Protein AF-A0A345DSP3-F1 (afdb_monomer)

Solvent-accessible surface area (backbone atoms only — not comparable to full-atom values): 6623 Å² total; per-residue (Å²): 136,86,82,80,76,79,77,77,82,72,75,78,73,49,68,67,56,57,53,48,51,53,49,50,51,53,50,47,52,59,63,66,29,68,34,50,46,49,48,52,50,52,48,45,63,64,60,63,49,54,65,73,72,41,55,74,66,56,45,48,53,50,51,52,55,48,50,52,30,57,75,69,65,37,64,68,58,44,53,48,52,57,49,51,53,52,49,51,51,56,70,71,45,55,73,64,58,48,47,53,52,51,50,54,55,51,49,44,30,63,78,45,76,102

Structure (mmCIF, N/CA/C/O backbone):
data_AF-A0A345DSP3-F1
#
_entry.id   AF-A0A345DSP3-F1
#
loop_
_atom_site.group_PDB
_atom_site.id
_atom_site.type_symbol
_atom_site.label_atom_id
_atom_site.label_alt_id
_atom_site.label_comp_id
_atom_site.label_asym_id
_atom_site.label_entity_id
_atom_site.label_seq_id
_atom_site.pdbx_PDB_ins_code
_atom_site.Cartn_x
_atom_site.Cartn_y
_atom_site.Cartn_z
_atom_site.occupancy
_atom_site.B_iso_or_equiv
_atom_site.auth_seq_id
_atom_site.auth_comp_id
_atom_site.auth_asym_id
_atom_site.auth_atom_id
_atom_site.pdbx_PDB_model_num
ATOM 1 N N . MET A 1 1 ? 31.522 -6.292 -68.073 1.00 36.50 1 MET A N 1
ATOM 2 C CA . MET A 1 1 ? 30.203 -6.495 -67.431 1.00 36.50 1 MET A CA 1
ATOM 3 C C . MET A 1 1 ? 30.393 -6.545 -65.919 1.00 36.50 1 MET A C 1
ATOM 5 O O . MET A 1 1 ? 31.011 -7.482 -65.433 1.00 36.50 1 MET A O 1
ATOM 9 N N . ARG A 1 2 ? 29.954 -5.519 -65.176 1.00 38.62 2 ARG A N 1
ATOM 10 C CA . ARG A 1 2 ? 29.995 -5.511 -63.701 1.00 38.62 2 ARG A CA 1
ATOM 11 C C . ARG A 1 2 ? 28.749 -6.244 -63.190 1.00 38.62 2 ARG A C 1
ATOM 13 O O . ARG A 1 2 ? 27.643 -5.780 -63.444 1.00 38.62 2 ARG A O 1
ATOM 20 N N . ARG A 1 3 ? 28.911 -7.397 -62.529 1.00 37.91 3 ARG A N 1
ATOM 21 C CA . ARG A 1 3 ? 27.805 -8.076 -61.832 1.00 37.91 3 ARG A CA 1
ATOM 22 C C . ARG A 1 3 ? 27.438 -7.229 -60.616 1.00 37.91 3 ARG A C 1
ATOM 24 O O . ARG A 1 3 ? 28.257 -7.072 -59.718 1.00 37.91 3 AR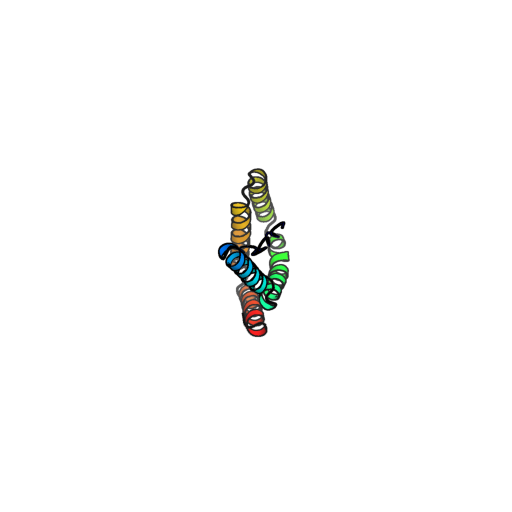G A O 1
ATOM 31 N N . ALA A 1 4 ? 26.235 -6.665 -60.621 1.00 42.69 4 ALA A N 1
ATOM 32 C CA . ALA A 1 4 ? 25.651 -6.046 -59.443 1.00 42.69 4 ALA A CA 1
ATOM 33 C C . ALA A 1 4 ? 25.449 -7.137 -58.381 1.00 42.69 4 ALA A C 1
ATOM 35 O O . ALA A 1 4 ? 24.628 -8.038 -58.551 1.00 42.69 4 ALA A O 1
ATOM 36 N N . SER A 1 5 ? 26.242 -7.094 -57.315 1.00 44.56 5 SER A N 1
ATOM 37 C CA . SER A 1 5 ? 25.998 -7.873 -56.107 1.00 44.56 5 SER A CA 1
ATOM 38 C C . SER A 1 5 ? 24.785 -7.268 -55.407 1.00 44.56 5 SER A C 1
ATOM 40 O O . SER A 1 5 ? 24.901 -6.235 -54.748 1.00 44.56 5 SER A O 1
ATOM 42 N N . TYR A 1 6 ? 23.616 -7.886 -55.588 1.00 49.78 6 TYR A N 1
ATOM 43 C CA . TYR A 1 6 ? 22.459 -7.639 -54.734 1.00 49.78 6 TYR A CA 1
ATOM 44 C C . TYR A 1 6 ? 22.866 -7.992 -53.301 1.00 49.78 6 TYR A C 1
ATOM 46 O O . TYR A 1 6 ? 22.980 -9.165 -52.950 1.00 49.78 6 TYR A O 1
ATOM 54 N N . VAL A 1 7 ? 23.149 -6.971 -52.492 1.00 47.00 7 VAL A N 1
ATOM 55 C CA . VAL A 1 7 ? 23.270 -7.123 -51.043 1.00 47.00 7 VAL A CA 1
ATOM 56 C C . VAL A 1 7 ? 21.880 -7.504 -50.561 1.00 47.00 7 VAL A C 1
ATOM 58 O O . VAL A 1 7 ? 20.968 -6.681 -50.556 1.00 47.00 7 VAL A O 1
ATOM 61 N N . ASN A 1 8 ? 21.702 -8.780 -50.241 1.00 48.91 8 ASN A N 1
ATOM 62 C CA . ASN A 1 8 ? 20.483 -9.263 -49.629 1.00 48.91 8 ASN A CA 1
ATOM 63 C C . ASN A 1 8 ? 20.435 -8.687 -48.209 1.00 48.91 8 ASN A C 1
ATOM 65 O O . ASN A 1 8 ? 21.119 -9.181 -47.315 1.00 48.91 8 ASN A O 1
ATOM 69 N N . THR A 1 9 ? 19.679 -7.608 -48.007 1.00 48.53 9 THR A N 1
ATOM 70 C CA . THR A 1 9 ? 19.406 -7.016 -46.690 1.00 48.53 9 THR A CA 1
ATOM 71 C C . THR A 1 9 ? 18.384 -7.861 -45.937 1.00 48.53 9 THR A C 1
ATOM 73 O O . THR A 1 9 ? 17.379 -7.350 -45.443 1.00 48.53 9 THR A O 1
ATOM 76 N N . ASN A 1 10 ? 18.619 -9.169 -45.864 1.00 50.56 10 ASN A N 1
ATOM 77 C CA . ASN A 1 10 ? 17.960 -10.005 -44.884 1.00 50.56 10 ASN A CA 1
ATOM 78 C C . ASN A 1 10 ? 18.579 -9.627 -43.542 1.00 50.56 10 ASN A C 1
ATOM 80 O O . ASN A 1 10 ? 19.614 -10.148 -43.139 1.00 50.56 10 ASN A O 1
ATOM 84 N N . ILE A 1 11 ? 17.979 -8.617 -42.912 1.00 51.91 11 ILE A N 1
ATOM 85 C CA . ILE A 1 11 ? 18.159 -8.335 -41.498 1.00 51.91 11 ILE A CA 1
ATOM 86 C C . ILE A 1 11 ? 17.744 -9.629 -40.799 1.00 51.91 11 ILE A C 1
ATOM 88 O O . ILE A 1 11 ? 16.551 -9.923 -40.705 1.00 51.91 11 ILE A O 1
ATOM 92 N N . ASP A 1 12 ? 18.730 -10.430 -40.401 1.00 53.19 12 ASP A N 1
ATOM 93 C CA . ASP A 1 12 ? 18.544 -11.595 -39.544 1.00 53.19 12 ASP A CA 1
ATOM 94 C C . ASP A 1 12 ? 18.084 -11.055 -38.188 1.00 53.19 12 ASP A C 1
ATOM 96 O O . ASP A 1 12 ? 18.874 -10.771 -37.288 1.00 53.19 12 ASP A O 1
ATOM 100 N N . TYR A 1 13 ? 16.783 -10.794 -38.077 1.00 53.00 13 TYR A N 1
ATOM 101 C CA . TYR A 1 13 ? 16.148 -10.566 -36.794 1.00 53.00 13 TYR A CA 1
ATOM 102 C C . TYR A 1 13 ? 16.284 -11.873 -36.021 1.00 53.00 13 TYR A C 1
ATOM 104 O O . TYR A 1 13 ? 15.545 -12.829 -36.264 1.00 53.00 13 TYR A O 1
ATOM 112 N N . ASP A 1 14 ? 17.265 -11.908 -35.119 1.00 60.56 14 ASP A N 1
ATOM 113 C CA . ASP A 1 14 ? 17.505 -13.021 -34.213 1.00 60.56 14 ASP A CA 1
ATOM 114 C C . ASP A 1 14 ? 16.167 -13.405 -33.559 1.00 60.56 14 ASP A C 1
ATOM 116 O O . ASP A 1 14 ? 15.468 -12.565 -32.978 1.00 60.56 14 ASP A O 1
ATOM 120 N N . GLN A 1 15 ? 15.772 -14.677 -33.661 1.00 57.03 15 GLN A N 1
ATOM 121 C CA . GLN A 1 15 ? 14.567 -15.191 -33.002 1.00 57.03 15 GLN A CA 1
ATOM 122 C C . GLN A 1 15 ? 14.548 -14.847 -31.501 1.00 57.03 15 GLN A C 1
ATOM 124 O O . GLN A 1 15 ? 13.468 -14.698 -30.920 1.00 57.03 15 GLN A O 1
ATOM 129 N N . ASN A 1 16 ? 15.717 -14.657 -30.877 1.00 61.41 16 ASN A N 1
ATOM 130 C CA . ASN A 1 16 ? 15.837 -14.177 -29.503 1.00 61.41 16 ASN A CA 1
ATOM 131 C C . ASN A 1 16 ? 15.315 -12.747 -29.306 1.00 61.41 16 ASN A C 1
ATOM 133 O O . ASN A 1 16 ? 14.682 -12.479 -28.278 1.00 61.41 16 ASN A O 1
ATOM 137 N N . ASP A 1 17 ? 15.529 -11.845 -30.265 1.00 61.88 17 ASP A N 1
ATOM 138 C CA . ASP A 1 17 ? 15.053 -10.459 -30.206 1.00 61.88 17 ASP A CA 1
ATOM 139 C C . ASP A 1 17 ? 13.536 -10.386 -30.398 1.00 61.88 17 ASP A C 1
ATOM 141 O O . ASP A 1 17 ? 12.847 -9.720 -29.621 1.00 61.88 17 ASP A O 1
ATOM 145 N N . VAL A 1 18 ? 12.980 -11.186 -31.315 1.00 63.31 18 VAL A N 1
ATOM 146 C CA . VAL A 1 18 ? 11.521 -11.321 -31.487 1.00 63.31 18 VAL A CA 1
ATOM 147 C C . VAL A 1 18 ? 10.866 -11.828 -30.197 1.00 63.31 18 VAL A C 1
ATOM 149 O O . VAL A 1 18 ? 9.872 -11.273 -29.723 1.00 63.31 18 VAL A O 1
ATOM 152 N N . GLN A 1 19 ? 11.447 -12.849 -29.559 1.00 68.50 19 GLN A N 1
ATOM 153 C CA . GLN A 1 19 ? 10.958 -13.359 -28.276 1.00 68.50 19 GLN A CA 1
ATOM 154 C C . GLN A 1 19 ? 11.132 -12.357 -27.128 1.00 68.50 19 GLN A C 1
ATOM 156 O O . GLN A 1 19 ? 10.358 -12.369 -26.166 1.00 68.50 19 GLN A O 1
ATOM 161 N N . LYS A 1 20 ? 12.171 -11.520 -27.162 1.00 72.50 20 LYS A N 1
ATOM 162 C CA . LYS A 1 20 ? 12.418 -10.474 -26.162 1.00 72.50 20 LYS A CA 1
ATOM 163 C C . LYS A 1 20 ? 11.381 -9.363 -26.269 1.00 72.50 20 LYS A C 1
ATOM 165 O O . LYS A 1 20 ? 10.848 -8.942 -25.243 1.00 72.50 20 LYS A O 1
ATOM 170 N N . ASP A 1 21 ? 11.042 -8.939 -27.477 1.00 75.62 21 ASP A N 1
ATOM 171 C CA . ASP A 1 21 ? 10.037 -7.901 -27.689 1.00 75.62 21 ASP A CA 1
ATOM 172 C C . ASP A 1 21 ? 8.622 -8.405 -27.402 1.00 75.62 21 ASP A C 1
ATOM 174 O O . ASP A 1 21 ? 7.870 -7.724 -26.707 1.00 75.62 21 ASP A O 1
ATOM 178 N N . GLN A 1 22 ? 8.298 -9.653 -27.751 1.00 75.75 22 GLN A N 1
ATOM 179 C CA . GLN A 1 22 ? 7.048 -10.287 -27.314 1.00 75.75 22 GLN A CA 1
ATOM 180 C C . GLN A 1 22 ? 6.946 -10.397 -25.783 1.00 75.75 22 GLN A C 1
ATOM 182 O O . GLN A 1 22 ? 5.869 -10.210 -25.213 1.00 75.75 22 GLN A O 1
ATOM 187 N N . ARG A 1 23 ? 8.056 -10.693 -25.088 1.00 75.88 23 ARG A N 1
ATOM 188 C CA . ARG A 1 23 ? 8.103 -10.704 -23.614 1.00 75.88 23 ARG A CA 1
ATOM 189 C C . ARG A 1 23 ? 7.845 -9.314 -23.035 1.00 75.88 23 ARG A C 1
ATOM 191 O O . ARG A 1 23 ? 7.028 -9.197 -22.123 1.00 75.88 23 ARG A O 1
ATOM 198 N N . LYS A 1 24 ? 8.480 -8.272 -23.582 1.00 80.25 24 LYS A N 1
ATOM 199 C CA . LYS A 1 24 ? 8.233 -6.876 -23.183 1.00 80.25 24 LYS A CA 1
ATOM 200 C C . LYS A 1 24 ? 6.787 -6.466 -23.436 1.00 80.25 24 LYS A C 1
ATOM 202 O O . LYS A 1 24 ? 6.180 -5.858 -22.566 1.00 80.25 24 LYS A O 1
ATOM 207 N N . GLU A 1 25 ? 6.222 -6.817 -24.587 1.00 82.50 25 GLU A N 1
ATOM 208 C CA . GLU A 1 25 ? 4.847 -6.466 -24.941 1.00 82.50 25 GLU A CA 1
ATOM 209 C C . GLU A 1 25 ? 3.838 -7.162 -24.018 1.00 82.50 25 GLU A C 1
ATOM 211 O O . GLU A 1 25 ? 2.921 -6.524 -23.499 1.00 82.50 25 GLU A O 1
ATOM 216 N N . LYS A 1 26 ? 4.035 -8.457 -23.735 1.00 82.88 26 LYS A N 1
ATOM 217 C CA . LYS A 1 26 ? 3.233 -9.185 -22.740 1.00 82.88 26 LYS A CA 1
ATOM 218 C C . LYS A 1 26 ? 3.343 -8.532 -21.366 1.00 82.88 26 LYS A C 1
ATOM 220 O O . LYS A 1 26 ? 2.323 -8.278 -20.733 1.00 82.88 26 LYS A O 1
ATOM 225 N N . GLN A 1 27 ? 4.556 -8.216 -20.919 1.00 81.75 27 GLN A N 1
ATOM 226 C CA . GLN A 1 27 ? 4.769 -7.551 -19.637 1.00 81.75 27 GLN A CA 1
ATOM 227 C C . GLN A 1 27 ? 4.085 -6.178 -19.586 1.00 81.75 27 GLN A C 1
ATOM 229 O O . GLN A 1 27 ? 3.388 -5.883 -18.618 1.00 81.75 27 GLN A O 1
ATOM 234 N N . TRP A 1 28 ? 4.203 -5.381 -20.648 1.00 86.44 28 TRP A N 1
ATOM 235 C CA . TRP A 1 28 ? 3.555 -4.080 -20.771 1.00 86.44 28 TRP A CA 1
ATOM 236 C C . TRP A 1 28 ? 2.028 -4.192 -20.713 1.00 86.44 28 TRP A C 1
ATOM 238 O O . TRP A 1 28 ? 1.395 -3.417 -19.999 1.00 86.44 28 TRP A O 1
ATOM 248 N N . LYS A 1 29 ? 1.429 -5.183 -21.389 1.00 82.25 29 LYS A N 1
ATOM 249 C CA . LYS A 1 29 ? -0.021 -5.441 -21.333 1.00 82.25 29 LYS A CA 1
ATOM 250 C C . LYS A 1 29 ? -0.480 -5.789 -19.918 1.00 82.25 29 LYS A C 1
ATOM 252 O O . LYS A 1 29 ? -1.505 -5.288 -19.472 1.00 82.25 29 LYS A O 1
ATOM 257 N N . ILE A 1 30 ? 0.296 -6.588 -19.183 1.00 81.31 30 ILE A N 1
ATOM 258 C CA . ILE A 1 30 ? -0.013 -6.916 -17.783 1.00 81.31 30 ILE A CA 1
ATOM 259 C C . ILE A 1 30 ? 0.164 -5.675 -16.894 1.00 81.31 30 ILE A C 1
ATOM 261 O O . ILE A 1 30 ? -0.623 -5.458 -15.978 1.00 81.31 30 ILE A O 1
ATOM 265 N N . GLU A 1 31 ? 1.196 -4.857 -17.106 1.00 80.56 31 GLU A N 1
ATOM 266 C CA . GLU A 1 31 ? 1.455 -3.641 -16.316 1.00 80.56 31 GLU A CA 1
ATOM 267 C C . GLU A 1 31 ? 0.410 -2.541 -16.538 1.00 80.56 31 GLU A C 1
ATOM 269 O O . GLU A 1 31 ? 0.036 -1.868 -15.575 1.00 80.56 31 GLU A O 1
ATOM 274 N N . ASN A 1 32 ? -0.091 -2.402 -17.767 1.00 85.81 32 ASN A N 1
ATOM 275 C CA . ASN A 1 32 ? -1.073 -1.388 -18.162 1.00 85.81 32 ASN A CA 1
ATOM 276 C C . ASN A 1 32 ? -2.514 -1.904 -18.189 1.00 85.81 32 ASN A C 1
ATOM 278 O O . ASN A 1 32 ? -3.416 -1.179 -18.603 1.00 85.81 32 ASN A O 1
ATOM 282 N N . HIS A 1 33 ? -2.753 -3.134 -17.731 1.00 87.50 33 HIS A N 1
ATOM 283 C CA . HIS A 1 33 ? -4.104 -3.657 -17.606 1.00 87.50 33 HIS A CA 1
ATOM 284 C C . HIS A 1 33 ? -4.947 -2.725 -16.713 1.00 87.50 33 HIS A C 1
ATOM 286 O O . HIS A 1 33 ? -4.499 -2.390 -15.608 1.00 87.50 33 HIS A O 1
ATOM 292 N N . PRO A 1 34 ? -6.162 -2.322 -17.134 1.00 83.31 34 PRO A N 1
ATOM 293 C CA . PRO A 1 34 ? -6.961 -1.317 -16.431 1.00 83.31 34 PRO A CA 1
ATOM 294 C C . PRO A 1 34 ? -7.219 -1.701 -14.973 1.00 83.31 34 PRO A C 1
ATOM 296 O O . PRO A 1 34 ? -7.044 -0.874 -14.083 1.00 83.31 34 PRO A O 1
ATOM 299 N N . GLY A 1 35 ? -7.483 -2.982 -14.699 1.00 84.38 35 GLY A N 1
ATOM 300 C CA . GLY A 1 35 ? -7.638 -3.460 -13.327 1.00 84.38 35 GLY A CA 1
ATOM 301 C C . GLY A 1 35 ? -6.371 -3.360 -12.487 1.00 84.38 35 GLY A C 1
ATOM 302 O O . GLY A 1 35 ? -6.434 -3.059 -11.298 1.00 84.38 35 GLY A O 1
ATOM 303 N N . ARG A 1 36 ? -5.191 -3.585 -13.077 1.00 86.44 36 ARG A N 1
ATOM 304 C CA . ARG A 1 36 ? -3.926 -3.488 -12.337 1.00 86.44 36 ARG A CA 1
ATOM 305 C C . ARG A 1 36 ? -3.605 -2.035 -12.007 1.00 86.44 36 ARG A C 1
ATOM 307 O O . ARG A 1 36 ? -3.108 -1.749 -10.917 1.00 86.44 36 ARG A O 1
ATOM 314 N N . LEU A 1 37 ? -3.913 -1.122 -12.927 1.00 87.38 37 LEU A N 1
ATOM 315 C CA . LEU A 1 37 ? -3.809 0.315 -12.699 1.00 87.38 37 LEU A CA 1
ATOM 316 C C . LEU A 1 37 ? -4.806 0.781 -11.629 1.00 87.38 37 LEU A C 1
ATOM 318 O O . LEU A 1 37 ? -4.397 1.497 -10.714 1.00 87.38 37 LEU A O 1
ATOM 322 N N . ALA A 1 38 ? -6.057 0.315 -11.678 1.00 84.81 38 ALA A N 1
ATOM 323 C CA . ALA A 1 38 ? -7.079 0.594 -10.671 1.00 84.81 38 ALA A CA 1
ATOM 324 C C . ALA A 1 38 ? -6.673 0.073 -9.284 1.00 84.81 38 ALA A C 1
ATOM 326 O O . ALA A 1 38 ? -6.672 0.840 -8.322 1.00 84.81 38 ALA A O 1
ATOM 327 N N . LEU A 1 39 ? -6.194 -1.175 -9.181 1.00 84.88 39 LEU A N 1
ATOM 328 C CA . LEU A 1 39 ? -5.628 -1.721 -7.941 1.00 84.88 39 LEU A CA 1
ATOM 329 C C . LEU A 1 39 ? -4.474 -0.854 -7.436 1.00 84.88 39 LEU A C 1
ATOM 331 O O . LEU A 1 39 ? -4.431 -0.517 -6.260 1.00 84.88 39 LEU A O 1
ATOM 335 N N . LYS A 1 40 ? -3.546 -0.450 -8.309 1.00 84.94 40 LYS A N 1
ATOM 336 C CA . LYS A 1 40 ? -2.401 0.389 -7.927 1.00 84.94 40 LYS A CA 1
ATOM 337 C C . LYS A 1 40 ? -2.836 1.768 -7.421 1.00 84.94 40 LYS A C 1
ATOM 339 O O . LYS A 1 40 ? -2.221 2.285 -6.489 1.00 84.94 40 LYS A O 1
ATOM 344 N N . GLN A 1 41 ? -3.867 2.369 -8.014 1.00 83.50 41 GLN A N 1
ATOM 345 C CA . GLN A 1 41 ? -4.428 3.647 -7.568 1.00 83.50 41 GLN A CA 1
ATOM 346 C C . GLN A 1 41 ? -5.183 3.513 -6.243 1.00 83.50 41 GLN A C 1
ATOM 348 O O . GLN A 1 41 ? -4.938 4.293 -5.325 1.00 83.50 41 GLN A O 1
ATOM 353 N N . TRP A 1 42 ? -6.029 2.495 -6.105 1.00 83.62 42 TRP A N 1
ATOM 354 C CA . TRP A 1 42 ? -6.758 2.209 -4.872 1.00 83.62 42 TRP A CA 1
ATOM 355 C C . TRP A 1 42 ? -5.804 1.884 -3.720 1.00 83.62 42 TRP A C 1
ATOM 357 O O . TRP A 1 42 ? -5.905 2.439 -2.626 1.00 83.62 42 TRP A O 1
ATOM 367 N N . GLU A 1 43 ? -4.776 1.079 -3.995 1.00 79.50 43 GLU A N 1
ATOM 368 C CA . GLU A 1 43 ? -3.699 0.828 -3.053 1.00 79.50 43 GLU A CA 1
ATOM 369 C C . GLU A 1 43 ? -2.939 2.109 -2.726 1.00 79.50 43 GLU A C 1
ATOM 371 O O . GLU A 1 43 ? -2.521 2.270 -1.590 1.00 79.50 43 GLU A O 1
ATOM 376 N N . LYS A 1 44 ? -2.733 3.031 -3.672 1.00 79.19 44 LYS A N 1
ATOM 377 C CA . LYS A 1 44 ? -2.092 4.322 -3.388 1.00 79.19 44 LYS A CA 1
ATOM 378 C C . LYS A 1 44 ? -2.955 5.185 -2.465 1.00 79.19 44 LYS A C 1
ATOM 380 O O . LYS A 1 44 ? -2.383 5.822 -1.592 1.00 79.19 44 LYS A O 1
ATOM 385 N N . HIS A 1 45 ? -4.278 5.169 -2.622 1.00 78.12 45 HIS A N 1
ATOM 386 C CA . HIS A 1 45 ? -5.220 5.875 -1.750 1.00 78.12 45 HIS A CA 1
ATOM 387 C C . HIS A 1 45 ? -5.248 5.285 -0.330 1.00 78.12 45 HIS A C 1
ATOM 389 O O . HIS A 1 45 ? -5.166 6.007 0.656 1.00 78.12 45 HIS A O 1
ATOM 395 N N . TRP A 1 46 ? -5.264 3.957 -0.198 1.00 72.12 46 TRP A N 1
ATOM 396 C CA . TRP A 1 46 ? -5.175 3.298 1.112 1.00 72.12 46 TRP A CA 1
ATOM 397 C C . TRP A 1 46 ? -3.776 3.407 1.742 1.00 72.12 46 TRP A C 1
ATOM 399 O O . TRP A 1 46 ? -3.629 3.554 2.955 1.00 72.12 46 TRP A O 1
ATOM 409 N N . LYS A 1 47 ? -2.723 3.356 0.918 1.00 68.19 47 LYS A N 1
ATOM 410 C CA . LYS A 1 47 ? -1.308 3.416 1.321 1.00 68.19 47 LYS A CA 1
ATOM 411 C C . LYS A 1 47 ? -0.730 4.837 1.258 1.00 68.19 47 LYS A C 1
ATOM 413 O O . LYS A 1 47 ? 0.494 4.967 1.315 1.00 68.19 47 LYS A O 1
ATOM 418 N N . SER A 1 48 ? -1.524 5.895 1.139 1.00 66.31 48 SER A N 1
ATOM 419 C CA . SER A 1 48 ? -1.035 7.259 1.385 1.00 66.31 48 SER A CA 1
ATOM 420 C C . SER A 1 48 ? -1.075 7.581 2.878 1.00 66.31 48 SER A C 1
ATOM 422 O O . SER A 1 48 ? -0.144 8.200 3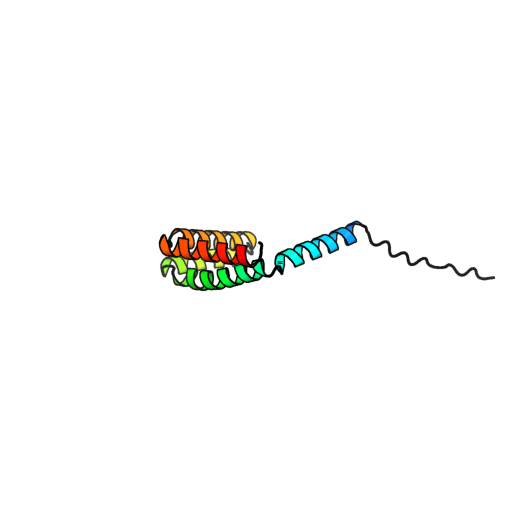.375 1.00 66.31 48 SER A O 1
ATOM 424 N N . GLY A 1 49 ? -2.051 7.041 3.618 1.00 69.12 49 GLY A N 1
ATOM 425 C CA . GLY A 1 49 ? -2.201 7.282 5.058 1.00 69.12 49 GLY A CA 1
ATOM 426 C C . GLY A 1 49 ? -1.467 6.305 5.986 1.00 69.12 49 GLY A C 1
ATOM 427 O O . GLY A 1 49 ? -1.379 6.560 7.182 1.00 69.12 49 GLY A O 1
ATOM 428 N N . TRP A 1 50 ? -0.929 5.176 5.497 1.00 80.19 50 TRP A N 1
ATOM 429 C CA . TRP A 1 50 ? -0.355 4.159 6.403 1.00 80.19 50 TRP A CA 1
ATOM 430 C C . TRP A 1 50 ? 0.818 4.675 7.240 1.00 80.19 50 TRP A C 1
ATOM 432 O O . TRP A 1 50 ? 0.929 4.308 8.403 1.00 80.19 50 TRP A O 1
ATOM 442 N N . PHE A 1 51 ? 1.679 5.521 6.662 1.00 79.31 51 PHE A N 1
ATOM 443 C CA . PHE A 1 51 ? 2.825 6.094 7.369 1.00 79.31 51 PHE A CA 1
ATOM 444 C C . PHE A 1 51 ? 2.379 7.138 8.399 1.00 79.31 51 PHE A C 1
ATOM 446 O O . PHE A 1 51 ? 2.905 7.177 9.508 1.00 79.31 51 PHE A O 1
ATOM 453 N N . GLU A 1 52 ? 1.381 7.950 8.051 1.00 78.12 52 GLU A N 1
ATOM 454 C CA . GLU A 1 52 ? 0.797 8.966 8.934 1.00 78.12 52 GLU A CA 1
ATOM 455 C C . GLU A 1 52 ? 0.062 8.333 10.122 1.00 78.12 52 GLU A C 1
ATOM 457 O O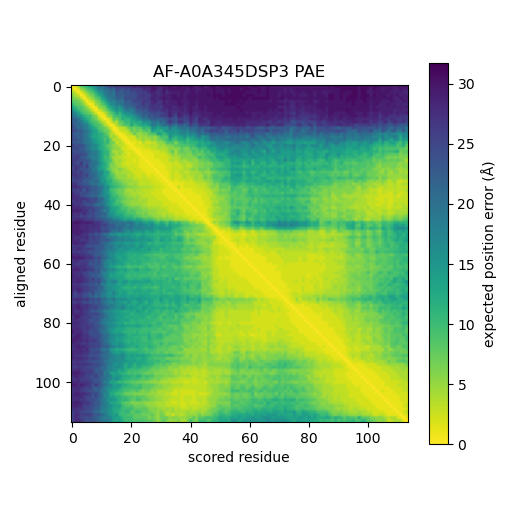 . GLU A 1 52 ? 0.127 8.861 11.227 1.00 78.12 52 GLU A O 1
ATOM 462 N N . ASN A 1 53 ? -0.527 7.150 9.924 1.00 78.12 53 ASN A N 1
ATOM 463 C CA . ASN A 1 53 ? -1.174 6.352 10.969 1.00 78.12 53 ASN A CA 1
ATOM 464 C C . ASN A 1 53 ? -0.191 5.648 11.926 1.00 78.12 53 ASN A C 1
ATOM 466 O O . ASN A 1 53 ? -0.622 5.030 12.899 1.00 78.12 53 ASN A O 1
ATOM 470 N N . LEU A 1 54 ? 1.120 5.691 11.666 1.00 80.62 54 LEU A N 1
ATOM 471 C CA . LEU A 1 54 ? 2.122 5.174 12.599 1.00 80.62 54 LEU A CA 1
ATOM 472 C C . LEU A 1 54 ? 2.364 6.164 13.742 1.00 80.62 54 LEU A C 1
ATOM 474 O O . LEU A 1 54 ? 2.327 7.379 13.557 1.00 80.62 54 LEU A O 1
ATOM 478 N N . THR A 1 55 ? 2.737 5.646 14.914 1.00 85.75 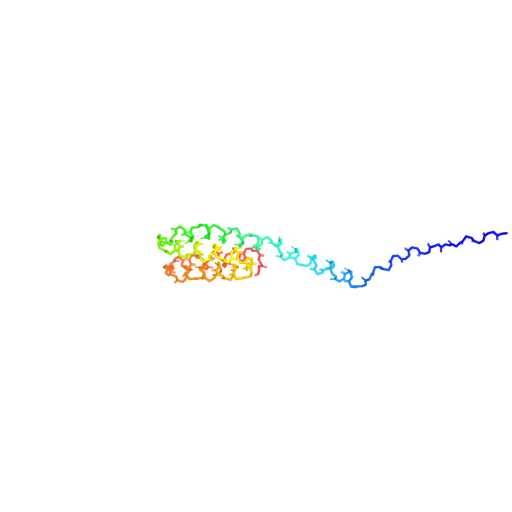55 THR A N 1
ATOM 479 C CA . THR A 1 55 ? 3.231 6.491 16.009 1.00 85.75 55 THR A CA 1
ATOM 480 C C . THR A 1 55 ? 4.497 7.245 15.585 1.00 85.75 55 THR A C 1
ATOM 482 O O . THR A 1 55 ? 5.267 6.785 14.736 1.00 85.75 55 THR A O 1
ATOM 485 N N . LYS A 1 56 ? 4.768 8.398 16.213 1.00 88.69 56 LYS A N 1
ATOM 486 C CA . LYS A 1 56 ? 5.969 9.206 15.920 1.00 88.69 56 LYS A CA 1
ATOM 487 C C . LYS A 1 56 ? 7.270 8.403 16.059 1.00 88.69 56 LYS A C 1
ATOM 489 O O . LYS A 1 56 ? 8.211 8.623 15.299 1.00 88.69 56 LYS A O 1
ATOM 494 N N . GLU A 1 57 ? 7.324 7.470 17.005 1.00 90.06 57 GLU A N 1
ATOM 495 C CA . GLU A 1 57 ? 8.465 6.568 17.201 1.00 90.06 57 GLU A CA 1
ATOM 496 C C . GLU A 1 57 ? 8.645 5.622 16.016 1.00 90.06 57 GLU A C 1
ATOM 498 O O . GLU A 1 57 ? 9.734 5.542 15.449 1.00 90.06 57 GLU A O 1
ATOM 503 N N . LYS A 1 58 ? 7.559 4.989 15.564 1.00 88.38 58 LYS A N 1
ATOM 504 C CA . LYS A 1 58 ? 7.573 4.094 14.405 1.00 88.38 58 LYS A CA 1
ATOM 505 C C . LYS A 1 58 ? 7.906 4.823 13.106 1.00 88.38 58 LYS A C 1
ATOM 507 O O . LYS A 1 58 ? 8.649 4.296 12.282 1.00 88.38 58 LYS A O 1
ATOM 512 N N . GLN A 1 59 ? 7.449 6.063 12.944 1.00 88.75 59 GLN A N 1
ATOM 513 C CA . GLN A 1 59 ? 7.848 6.909 11.817 1.00 88.75 59 GLN A CA 1
ATOM 514 C C . GLN A 1 59 ? 9.355 7.210 11.815 1.00 88.75 59 GLN A C 1
ATOM 516 O O . GLN A 1 59 ? 9.988 7.170 10.755 1.00 88.75 59 GLN A O 1
ATOM 521 N N . LYS A 1 60 ? 9.939 7.513 12.984 1.00 92.44 60 LYS A N 1
ATOM 522 C CA . LYS A 1 60 ? 11.386 7.744 13.139 1.00 92.44 60 LYS A CA 1
ATOM 523 C C . LYS A 1 60 ? 12.189 6.476 12.853 1.00 92.44 60 LYS A C 1
ATOM 525 O O . LYS A 1 60 ? 13.157 6.543 12.101 1.00 92.44 60 LYS A O 1
ATOM 530 N N . GLU A 1 61 ? 11.766 5.34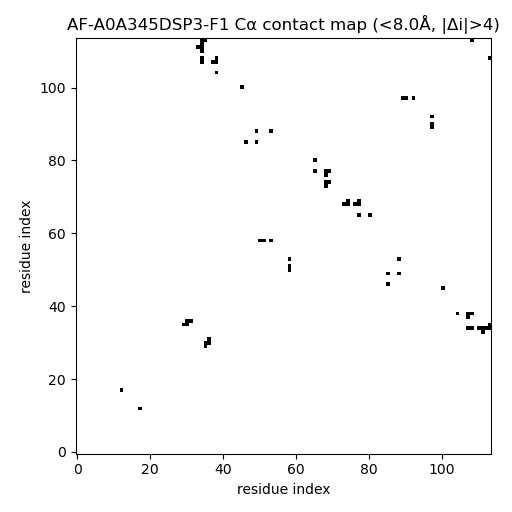1 13.405 1.00 92.62 61 GLU A N 1
ATOM 531 C CA . GLU A 1 61 ? 12.390 4.032 13.188 1.00 92.62 61 GLU A CA 1
ATOM 532 C C . GLU A 1 61 ? 12.404 3.669 11.697 1.00 92.62 61 GLU A C 1
ATOM 534 O O . GLU A 1 61 ? 13.465 3.388 11.139 1.00 92.62 61 GLU A O 1
ATOM 539 N N . TYR A 1 62 ? 11.256 3.787 11.019 1.00 90.69 62 TYR A N 1
ATOM 540 C CA . TYR A 1 62 ? 11.161 3.558 9.578 1.00 90.69 62 TYR A CA 1
ATOM 541 C C . TYR A 1 62 ? 12.115 4.465 8.794 1.00 90.69 62 TYR A C 1
ATOM 543 O O . TYR A 1 62 ? 12.899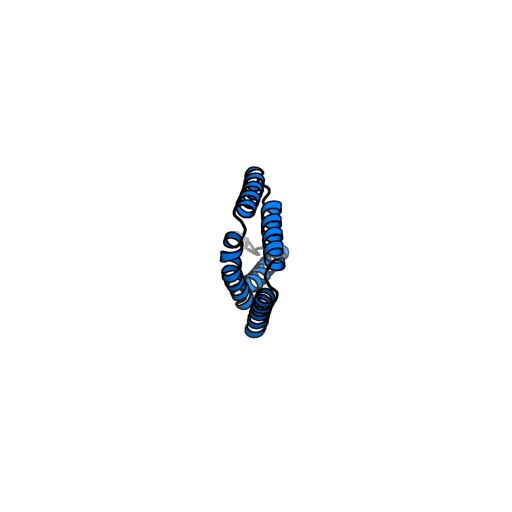 3.968 7.987 1.00 90.69 62 TYR A O 1
ATOM 551 N N . LYS A 1 63 ? 12.096 5.782 9.056 1.00 92.12 63 LYS A N 1
ATOM 552 C CA . LYS A 1 63 ? 12.981 6.746 8.380 1.00 92.12 63 LYS A CA 1
ATOM 553 C C . LYS A 1 63 ? 14.454 6.397 8.581 1.00 92.12 63 LYS A C 1
ATOM 555 O O . LYS A 1 63 ? 15.222 6.450 7.625 1.00 92.12 63 LYS A O 1
ATOM 560 N N . LEU A 1 64 ? 14.846 6.013 9.795 1.00 95.38 64 LEU A N 1
ATOM 561 C CA . LEU A 1 64 ? 16.220 5.627 10.106 1.00 95.38 64 LEU A CA 1
ATOM 562 C C . LEU A 1 64 ? 16.653 4.399 9.294 1.00 95.38 64 LEU A C 1
ATOM 564 O O . LEU A 1 64 ? 17.719 4.421 8.679 1.00 95.38 64 LEU A O 1
ATOM 568 N N . ILE A 1 65 ? 15.822 3.353 9.262 1.00 91.88 65 ILE A N 1
ATOM 569 C CA . ILE A 1 65 ? 16.100 2.124 8.508 1.00 91.88 65 ILE A CA 1
ATOM 570 C C . ILE A 1 65 ? 16.191 2.434 7.011 1.00 91.88 65 ILE A C 1
ATOM 572 O O . ILE A 1 65 ? 17.168 2.057 6.364 1.00 91.88 65 ILE A O 1
ATOM 576 N N . THR A 1 66 ? 15.222 3.165 6.451 1.00 89.94 66 THR A N 1
ATOM 577 C CA . THR A 1 66 ? 15.233 3.488 5.019 1.00 89.94 66 THR A CA 1
ATOM 578 C C . THR A 1 66 ? 16.396 4.391 4.632 1.00 89.94 66 THR A C 1
ATOM 580 O O . THR A 1 66 ? 16.981 4.192 3.575 1.00 89.94 66 THR A O 1
ATOM 583 N N . ASN A 1 67 ? 16.778 5.349 5.479 1.00 93.12 67 ASN A N 1
ATOM 584 C CA . ASN A 1 67 ? 17.911 6.227 5.195 1.00 93.12 67 ASN A CA 1
ATOM 585 C C . ASN A 1 67 ? 19.226 5.443 5.179 1.00 93.12 67 ASN A C 1
ATOM 587 O O . ASN A 1 67 ? 20.006 5.603 4.247 1.00 93.12 67 ASN A O 1
ATOM 591 N N . LYS A 1 68 ? 19.444 4.544 6.150 1.00 94.94 68 LYS A N 1
ATOM 592 C CA . LYS A 1 68 ? 20.622 3.660 6.165 1.00 94.94 68 LYS A CA 1
ATOM 593 C C . LYS A 1 68 ? 20.694 2.793 4.907 1.00 94.94 68 LYS A C 1
ATOM 595 O O . LYS A 1 68 ? 21.722 2.752 4.245 1.00 94.94 68 LYS A O 1
ATOM 600 N N . LEU A 1 69 ? 19.587 2.152 4.533 1.00 92.19 69 LEU A N 1
ATOM 601 C CA . LEU A 1 69 ? 19.554 1.295 3.346 1.00 92.19 69 LEU A CA 1
ATOM 602 C C . LEU A 1 69 ? 19.732 2.074 2.035 1.00 92.19 69 LEU A C 1
ATOM 604 O O . LEU A 1 69 ? 20.301 1.541 1.083 1.00 92.19 69 LEU A O 1
ATOM 608 N N . ALA A 1 70 ? 19.252 3.319 1.976 1.00 90.25 70 ALA A N 1
ATOM 609 C CA . ALA A 1 70 ? 19.471 4.202 0.836 1.00 90.25 70 ALA A CA 1
ATOM 610 C C . ALA A 1 70 ? 20.939 4.624 0.713 1.00 90.25 70 ALA A C 1
ATOM 612 O O . ALA A 1 70 ? 21.476 4.574 -0.390 1.00 90.25 70 ALA A O 1
ATOM 613 N N . LEU A 1 71 ? 21.590 4.968 1.829 1.00 94.00 71 LEU A N 1
ATOM 614 C CA . LEU A 1 71 ? 23.024 5.274 1.861 1.00 94.00 71 LEU A CA 1
ATOM 615 C C . LEU A 1 71 ? 23.870 4.071 1.420 1.00 94.00 71 LEU A C 1
ATOM 617 O O . LEU A 1 71 ? 24.800 4.230 0.637 1.00 94.00 71 LEU A O 1
ATOM 621 N N . ASP A 1 72 ? 23.479 2.864 1.828 1.00 94.19 72 ASP A N 1
ATOM 622 C CA . ASP A 1 72 ? 24.128 1.611 1.424 1.00 94.19 72 ASP A CA 1
ATOM 623 C C . ASP A 1 72 ? 23.806 1.182 -0.026 1.00 94.19 72 ASP A C 1
ATOM 625 O O . ASP A 1 72 ? 24.227 0.108 -0.459 1.00 94.19 72 ASP A O 1
ATOM 629 N N . ASN A 1 73 ? 23.009 1.952 -0.781 1.00 92.69 73 ASN A N 1
ATOM 630 C CA . ASN A 1 73 ? 22.504 1.589 -2.114 1.00 92.69 73 ASN A CA 1
ATOM 631 C C . ASN A 1 73 ? 21.777 0.224 -2.180 1.00 92.69 73 ASN A C 1
ATOM 633 O O . ASN A 1 73 ? 21.636 -0.378 -3.251 1.00 92.69 73 ASN A O 1
ATOM 637 N N . LYS A 1 74 ? 21.227 -0.260 -1.058 1.00 93.50 74 LYS A N 1
ATOM 638 C CA . LYS A 1 74 ? 20.518 -1.548 -0.955 1.00 93.50 74 LYS A CA 1
ATOM 639 C C . LYS A 1 74 ? 19.074 -1.435 -1.448 1.00 93.50 74 LYS A C 1
ATOM 641 O O . LYS A 1 74 ? 18.112 -1.532 -0.685 1.00 93.50 74 LYS A O 1
ATOM 646 N N . LYS A 1 75 ? 18.910 -1.247 -2.761 1.00 86.94 75 LYS A N 1
ATOM 647 C CA . LYS A 1 75 ? 17.604 -1.048 -3.421 1.00 86.94 75 LYS A CA 1
ATOM 648 C C . LYS A 1 75 ? 16.605 -2.182 -3.161 1.00 86.94 75 LYS A C 1
ATOM 650 O O . LYS A 1 75 ? 15.430 -1.904 -2.934 1.00 86.94 75 LYS A O 1
ATOM 655 N N . PHE A 1 76 ? 17.051 -3.438 -3.161 1.00 87.50 76 PHE A N 1
ATOM 656 C CA . PHE A 1 76 ? 16.170 -4.584 -2.900 1.00 87.50 76 PHE A CA 1
ATOM 657 C C . PHE A 1 76 ? 15.671 -4.616 -1.451 1.00 87.50 76 PHE A C 1
ATOM 659 O O . PHE A 1 76 ? 14.471 -4.763 -1.221 1.00 87.50 76 PHE A O 1
ATOM 666 N N . GLU A 1 77 ? 16.557 -4.380 -0.481 1.00 89.69 77 GLU A N 1
ATOM 667 C CA . GLU A 1 77 ? 16.178 -4.323 0.936 1.00 89.69 77 GLU A CA 1
ATOM 668 C C . GLU A 1 77 ? 15.254 -3.139 1.231 1.00 89.69 77 GLU A C 1
ATOM 670 O O . GLU A 1 77 ? 14.298 -3.277 1.986 1.00 89.69 77 GLU A O 1
ATOM 675 N N . LEU A 1 78 ? 15.454 -1.991 0.574 1.00 86.19 78 LEU A N 1
ATOM 676 C CA . LEU A 1 78 ? 14.521 -0.861 0.658 1.00 86.19 78 LEU A CA 1
ATOM 677 C C . LEU A 1 78 ? 13.097 -1.247 0.246 1.00 86.19 78 LEU A C 1
ATOM 679 O O . LEU A 1 78 ? 12.128 -0.874 0.914 1.00 86.19 78 LEU A O 1
ATOM 683 N N . VAL A 1 79 ? 12.960 -1.980 -0.864 1.00 86.31 79 VAL A N 1
ATOM 684 C CA . VAL A 1 79 ? 11.657 -2.462 -1.338 1.00 86.31 79 VAL A CA 1
ATOM 685 C C . VAL A 1 79 ? 11.056 -3.431 -0.326 1.00 86.31 79 VAL A C 1
ATOM 687 O O . VAL A 1 79 ? 9.884 -3.283 0.028 1.00 86.31 79 VAL A O 1
ATOM 690 N N . ARG A 1 80 ? 11.859 -4.372 0.175 1.00 89.06 80 ARG A N 1
ATOM 691 C CA . ARG A 1 80 ? 11.432 -5.373 1.153 1.00 89.06 80 ARG A CA 1
ATOM 692 C C . ARG A 1 80 ? 10.966 -4.736 2.464 1.00 89.06 80 ARG A C 1
ATOM 694 O O . ARG A 1 80 ? 9.834 -4.978 2.872 1.00 89.06 80 ARG A O 1
ATOM 701 N N . VAL A 1 81 ? 11.760 -3.844 3.060 1.00 88.50 81 VAL A N 1
ATOM 702 C CA . VAL A 1 81 ? 11.395 -3.107 4.284 1.00 88.50 81 VAL A CA 1
ATOM 703 C C . VAL A 1 81 ? 10.104 -2.321 4.073 1.00 88.50 81 VAL A C 1
ATOM 705 O O . VAL A 1 81 ? 9.192 -2.381 4.895 1.00 88.50 81 VAL A O 1
ATOM 708 N N . ARG A 1 82 ? 9.952 -1.630 2.938 1.00 85.19 82 ARG A N 1
ATOM 709 C CA . ARG A 1 82 ? 8.712 -0.901 2.640 1.00 85.19 82 ARG A CA 1
ATOM 710 C C . ARG A 1 82 ? 7.494 -1.832 2.563 1.00 85.19 82 ARG A C 1
ATOM 712 O O . ARG A 1 82 ? 6.406 -1.426 2.968 1.00 85.19 82 ARG A O 1
ATOM 719 N N . GLN A 1 83 ? 7.641 -3.044 2.031 1.00 84.94 83 GLN A N 1
ATOM 720 C CA . GLN A 1 83 ? 6.557 -4.030 1.976 1.00 84.94 83 GLN A CA 1
ATOM 721 C C . GLN A 1 83 ? 6.239 -4.616 3.355 1.00 84.94 83 GLN A C 1
ATOM 723 O O . GLN A 1 83 ? 5.065 -4.682 3.719 1.00 84.94 83 GLN A O 1
ATOM 728 N N . GLU A 1 84 ? 7.256 -4.988 4.132 1.00 88.50 84 GLU A N 1
ATOM 729 C CA . GLU A 1 84 ? 7.098 -5.522 5.490 1.00 88.50 84 GLU A CA 1
ATOM 730 C C . GLU A 1 84 ? 6.365 -4.529 6.396 1.00 88.50 84 GLU A C 1
ATOM 732 O O . GLU A 1 84 ? 5.382 -4.885 7.042 1.00 88.50 84 GLU A O 1
ATOM 737 N N . TRP A 1 85 ? 6.768 -3.258 6.376 1.00 88.62 85 TRP A N 1
ATOM 738 C CA . TRP A 1 85 ? 6.134 -2.213 7.178 1.00 88.62 85 TRP A CA 1
ATOM 739 C C . TRP A 1 85 ? 4.682 -1.954 6.777 1.00 88.62 85 TRP A C 1
ATOM 741 O O . TRP A 1 85 ? 3.818 -1.807 7.640 1.00 88.62 85 TRP A O 1
ATOM 751 N N . LYS A 1 86 ? 4.384 -1.974 5.474 1.00 82.56 86 LYS A N 1
ATOM 752 C CA . LYS A 1 86 ? 3.003 -1.889 4.980 1.00 82.56 86 LYS A CA 1
ATOM 753 C C . LYS A 1 86 ? 2.161 -3.083 5.418 1.00 82.56 86 LYS A C 1
ATOM 755 O O . LYS A 1 86 ? 1.008 -2.903 5.795 1.00 82.56 86 LYS A O 1
ATOM 760 N N . ARG A 1 87 ? 2.722 -4.293 5.382 1.00 83.81 87 ARG A N 1
ATOM 761 C CA . ARG A 1 87 ? 2.034 -5.508 5.836 1.00 83.81 87 ARG A CA 1
ATOM 762 C C . ARG A 1 87 ? 1.770 -5.461 7.337 1.00 83.81 87 ARG A C 1
ATOM 764 O O . ARG A 1 87 ? 0.670 -5.788 7.764 1.00 83.81 87 ARG A O 1
ATOM 771 N N . ASN A 1 88 ? 2.749 -5.013 8.118 1.00 85.31 88 ASN A N 1
ATOM 772 C CA . ASN A 1 88 ? 2.602 -4.863 9.559 1.00 85.31 88 ASN A CA 1
ATOM 773 C C . ASN A 1 88 ? 1.526 -3.823 9.903 1.00 85.31 88 ASN A C 1
ATOM 775 O O . ASN A 1 88 ? 0.647 -4.092 10.712 1.00 85.31 88 ASN A O 1
ATOM 779 N N . TRP A 1 89 ? 1.525 -2.674 9.219 1.00 85.12 89 TRP A N 1
ATOM 780 C CA . TRP A 1 89 ? 0.445 -1.695 9.344 1.00 85.12 89 TRP A CA 1
ATOM 781 C C . TRP A 1 89 ? -0.927 -2.306 9.039 1.00 85.12 89 TRP A C 1
ATOM 783 O O . TRP A 1 89 ? -1.830 -2.176 9.857 1.00 85.12 89 TRP A O 1
ATOM 793 N N . TYR A 1 90 ? -1.074 -3.011 7.911 1.00 82.19 90 TYR A N 1
ATOM 794 C CA . TYR A 1 90 ? -2.340 -3.647 7.538 1.00 82.19 90 TYR A CA 1
ATOM 795 C C . TYR A 1 90 ? -2.823 -4.643 8.602 1.00 82.19 90 TYR A C 1
ATOM 797 O O . TYR A 1 90 ? -3.998 -4.646 8.962 1.00 82.19 90 TYR A O 1
ATOM 805 N N . ASN A 1 91 ? -1.912 -5.454 9.144 1.00 83.75 91 ASN A N 1
ATOM 806 C CA . ASN A 1 91 ? -2.230 -6.424 10.192 1.00 83.75 91 ASN A CA 1
ATOM 807 C C . ASN A 1 91 ? -2.683 -5.759 11.502 1.00 83.75 91 ASN A C 1
ATOM 809 O O . ASN A 1 91 ? -3.465 -6.358 12.234 1.00 83.75 91 ASN A O 1
ATOM 813 N N . ASN A 1 92 ? -2.219 -4.536 11.771 1.00 83.19 92 ASN A N 1
ATOM 814 C CA . ASN A 1 92 ? -2.596 -3.751 12.948 1.00 83.19 92 ASN A CA 1
ATOM 815 C C . ASN A 1 92 ? -3.866 -2.908 12.737 1.00 83.19 92 ASN A C 1
ATOM 817 O O . ASN A 1 92 ? -4.298 -2.232 13.665 1.00 83.19 92 ASN A O 1
ATOM 821 N N . LEU A 1 93 ? -4.460 -2.916 11.538 1.00 82.81 93 LEU A N 1
ATOM 822 C CA . LEU A 1 93 ? -5.766 -2.298 11.313 1.00 82.81 93 LEU A CA 1
ATOM 823 C C . LEU A 1 93 ? -6.873 -3.087 12.017 1.00 82.81 93 LEU A C 1
ATOM 825 O O . LEU A 1 93 ? -6.825 -4.317 12.085 1.00 82.81 93 LEU A O 1
ATOM 829 N N . ASP A 1 94 ? -7.925 -2.381 12.427 1.00 86.50 94 ASP A N 1
ATOM 830 C CA . ASP A 1 94 ? -9.148 -3.001 12.930 1.00 86.50 94 ASP A CA 1
ATOM 831 C C . ASP A 1 94 ? -9.764 -3.955 11.901 1.00 86.50 94 ASP A C 1
ATOM 833 O O . ASP A 1 94 ? -9.679 -3.749 10.684 1.00 86.50 94 ASP A O 1
ATOM 837 N N . LYS A 1 95 ? -10.456 -4.991 12.392 1.00 88.06 95 LYS A N 1
ATOM 838 C CA . LYS A 1 95 ? -11.085 -6.017 11.542 1.00 88.06 95 LYS A CA 1
ATOM 839 C C . LYS A 1 95 ? -12.047 -5.428 10.509 1.00 88.06 95 LYS A C 1
ATOM 841 O O . LYS A 1 95 ? -12.172 -5.984 9.422 1.00 88.06 95 LYS A O 1
ATOM 846 N N . GLU A 1 96 ? -12.723 -4.331 10.834 1.00 87.56 96 GLU A N 1
ATOM 847 C CA . GLU A 1 96 ? -13.630 -3.635 9.919 1.00 87.56 96 GLU A CA 1
ATOM 848 C C . GLU A 1 96 ? -12.870 -2.989 8.756 1.00 87.56 96 GLU A C 1
ATOM 850 O O . GLU A 1 96 ? -13.136 -3.312 7.600 1.00 87.56 96 GLU A O 1
ATOM 855 N N . LYS A 1 97 ? -11.813 -2.221 9.044 1.00 84.81 97 LYS A N 1
ATOM 856 C CA . LYS A 1 97 ? -10.939 -1.634 8.015 1.00 84.81 97 LYS A CA 1
ATOM 857 C C . LYS A 1 97 ? -10.245 -2.696 7.166 1.00 84.81 97 LYS A C 1
ATOM 859 O O . LYS A 1 97 ? -10.075 -2.526 5.962 1.00 84.81 97 LYS A O 1
ATOM 864 N N . GLN A 1 98 ? -9.873 -3.831 7.761 1.00 85.81 98 GLN A N 1
ATOM 865 C CA . GLN A 1 98 ? -9.340 -4.963 6.998 1.00 85.81 98 GLN A CA 1
ATOM 866 C C . GLN A 1 98 ? -10.372 -5.543 6.021 1.00 85.81 98 GLN A C 1
ATOM 868 O O . GLN A 1 98 ? -9.992 -5.946 4.918 1.00 85.81 98 GLN A O 1
ATOM 873 N N . ARG A 1 99 ? -11.655 -5.600 6.406 1.00 88.06 99 ARG A N 1
ATOM 874 C CA . ARG A 1 99 ? -12.748 -6.047 5.526 1.00 88.06 99 ARG A CA 1
ATOM 875 C C . ARG A 1 99 ? -13.019 -5.040 4.422 1.00 88.06 99 ARG A C 1
ATOM 877 O O . ARG A 1 99 ? -13.124 -5.468 3.282 1.00 88.06 99 ARG A O 1
ATOM 884 N N . GLU A 1 100 ? -13.076 -3.746 4.726 1.00 87.25 100 GLU A N 1
ATOM 885 C CA . GLU A 1 100 ? -13.211 -2.688 3.713 1.00 87.25 100 GLU A CA 1
ATOM 886 C C . GLU A 1 100 ? -12.087 -2.766 2.681 1.00 87.25 100 GLU A C 1
ATOM 888 O O . GLU A 1 100 ? -12.339 -2.752 1.477 1.00 87.25 100 GLU A O 1
ATOM 893 N N . TYR A 1 101 ?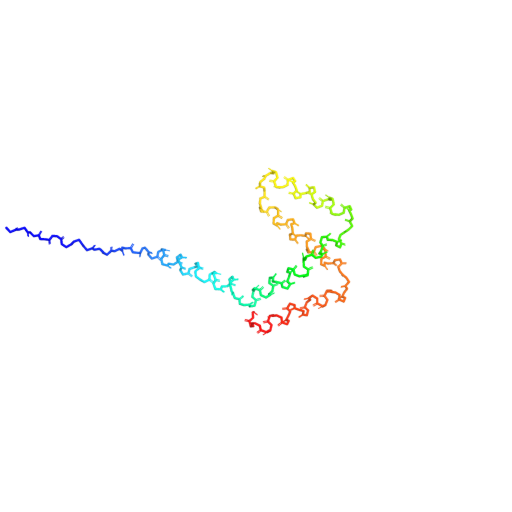 -10.851 -2.950 3.154 1.00 85.38 101 TYR A N 1
ATOM 894 C CA . TYR A 1 101 ? -9.706 -3.152 2.280 1.00 85.38 101 TYR A CA 1
ATOM 895 C C . TYR A 1 101 ? -9.909 -4.378 1.377 1.00 85.38 101 TYR A C 1
ATOM 897 O O . TYR A 1 101 ? -9.787 -4.294 0.158 1.00 85.38 101 TYR A O 1
ATOM 905 N N . LYS A 1 102 ? -10.243 -5.540 1.952 1.00 87.50 102 LYS A N 1
ATOM 906 C CA . LYS A 1 102 ? -10.447 -6.768 1.165 1.00 87.50 102 LYS A CA 1
ATOM 907 C C . LYS A 1 102 ? -11.586 -6.623 0.161 1.00 87.50 102 LYS A C 1
ATOM 909 O O . LYS A 1 102 ? -11.421 -7.029 -0.984 1.00 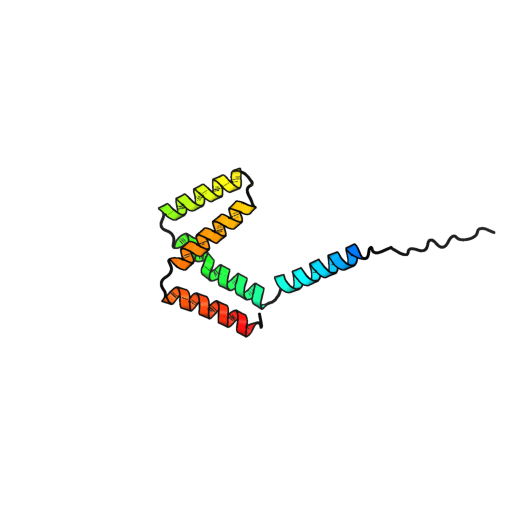87.50 102 LYS A O 1
ATOM 914 N N . LYS A 1 103 ? -12.694 -6.009 0.574 1.00 90.94 103 LYS A N 1
ATOM 915 C CA . LYS A 1 103 ? -13.866 -5.774 -0.266 1.00 90.94 103 LYS A CA 1
ATOM 916 C C . LYS A 1 103 ? -13.516 -4.894 -1.466 1.00 90.94 103 LYS A C 1
ATOM 918 O O . LYS A 1 103 ? -13.792 -5.300 -2.585 1.00 90.94 103 LYS A O 1
ATOM 923 N N . GLY A 1 104 ? -12.810 -3.780 -1.258 1.00 86.50 104 GLY A N 1
ATOM 924 C CA . GLY A 1 104 ? -12.369 -2.918 -2.359 1.00 86.50 104 GLY A CA 1
ATOM 925 C C . GLY A 1 104 ? -11.413 -3.620 -3.331 1.00 86.50 104 GLY A C 1
ATOM 926 O O . GLY A 1 104 ? -11.532 -3.462 -4.542 1.00 86.50 104 GLY A O 1
ATOM 927 N N . VAL A 1 105 ? -10.504 -4.467 -2.829 1.00 87.25 105 VAL A N 1
ATOM 928 C CA . VAL A 1 105 ? -9.651 -5.301 -3.698 1.00 87.25 105 VAL A CA 1
ATOM 929 C C . VAL A 1 105 ? -10.484 -6.283 -4.523 1.00 87.25 105 VAL A C 1
ATOM 931 O O . VAL A 1 105 ? -10.208 -6.467 -5.707 1.00 87.25 105 VAL A O 1
ATOM 934 N N . GLU A 1 106 ? -11.469 -6.943 -3.914 1.00 89.81 106 GLU A N 1
ATOM 935 C CA . GLU A 1 106 ? -12.338 -7.898 -4.607 1.00 89.81 106 GLU A CA 1
ATOM 936 C C . GLU A 1 106 ? -13.243 -7.231 -5.643 1.00 89.81 106 GLU A C 1
ATOM 938 O O . GLU A 1 106 ? -13.411 -7.779 -6.729 1.00 89.81 106 GLU A O 1
ATOM 943 N N . GLU A 1 107 ? -13.791 -6.055 -5.342 1.00 90.88 107 GLU A N 1
ATOM 944 C CA . GLU A 1 107 ? -14.614 -5.274 -6.271 1.00 90.88 107 GLU A CA 1
ATOM 945 C C . GLU A 1 107 ? -13.813 -4.887 -7.514 1.00 90.88 107 GLU A C 1
ATOM 947 O O . GLU A 1 107 ? -14.218 -5.228 -8.621 1.00 90.88 107 GLU A O 1
ATOM 952 N N . ILE A 1 108 ? -12.611 -4.328 -7.343 1.00 88.31 108 ILE A N 1
ATOM 953 C CA . ILE A 1 108 ? -11.740 -3.967 -8.472 1.00 88.31 108 ILE A CA 1
ATOM 954 C C . ILE A 1 108 ? -11.369 -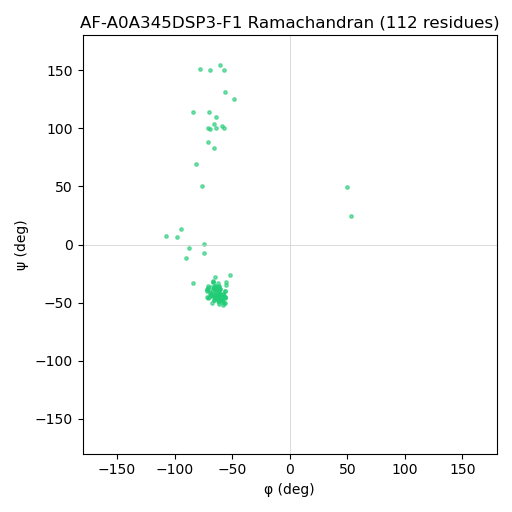5.200 -9.304 1.00 88.31 108 ILE A C 1
ATOM 956 O O . ILE A 1 108 ? -11.301 -5.133 -10.532 1.00 88.31 108 ILE A O 1
ATOM 960 N N . LYS A 1 109 ? -11.126 -6.347 -8.657 1.00 87.88 109 LYS A N 1
ATOM 961 C CA . LYS A 1 109 ? -10.835 -7.587 -9.385 1.00 87.88 109 LYS A CA 1
ATOM 962 C C . LYS A 1 109 ? -12.021 -8.057 -10.223 1.00 87.88 109 LYS A C 1
ATOM 964 O O . LYS A 1 109 ? -11.819 -8.445 -11.370 1.00 87.88 109 LYS A O 1
ATOM 969 N N . LYS A 1 110 ? -13.235 -7.994 -9.668 1.00 90.00 110 LYS A N 1
ATOM 970 C CA . LYS A 1 110 ? -14.472 -8.357 -10.373 1.00 90.00 110 LYS A CA 1
ATOM 971 C C . LYS A 1 110 ? -14.766 -7.402 -11.527 1.00 90.00 110 LYS A C 1
ATOM 973 O O . LYS A 1 110 ? -15.032 -7.864 -12.627 1.00 90.00 110 LYS A O 1
ATOM 978 N N . GLU A 1 111 ? -14.681 -6.094 -11.297 1.00 88.19 111 GLU A N 1
ATOM 979 C CA . GLU A 1 111 ? -14.982 -5.067 -12.306 1.00 88.19 111 GLU A CA 1
ATOM 980 C C . GLU A 1 111 ? -14.044 -5.128 -13.511 1.00 88.19 111 GLU A C 1
ATOM 982 O O . GLU A 1 111 ? -14.450 -4.853 -14.639 1.00 88.19 111 GLU A O 1
ATOM 987 N N . HIS A 1 112 ? -12.787 -5.509 -13.285 1.00 85.44 112 HIS A N 1
ATOM 988 C CA . HIS A 1 112 ? -11.774 -5.520 -14.329 1.00 85.44 112 HIS A CA 1
ATOM 989 C C . HIS A 1 112 ? -11.373 -6.916 -14.817 1.00 85.44 112 HIS A C 1
ATOM 991 O O . HIS A 1 112 ? -10.436 -6.995 -15.605 1.00 85.44 112 HIS A O 1
ATOM 997 N N . ASN A 1 113 ? -12.051 -7.992 -14.398 1.00 81.31 113 ASN A N 1
ATOM 998 C CA . ASN A 1 113 ? -11.720 -9.379 -14.766 1.00 81.31 113 ASN A CA 1
ATOM 999 C C . ASN A 1 113 ? -10.228 -9.718 -14.568 1.00 81.31 113 ASN A C 1
ATOM 1001 O O . ASN A 1 113 ? -9.558 -10.210 -15.479 1.00 81.31 113 ASN A O 1
ATOM 1005 N N . LEU A 1 114 ? -9.704 -9.385 -13.385 1.00 76.31 114 LEU A N 1
ATOM 1006 C CA . LEU A 1 114 ? -8.314 -9.637 -12.982 1.00 76.31 114 LEU A CA 1
ATOM 1007 C C . LEU A 1 114 ? -8.090 -11.020 -12.368 1.00 76.31 114 LEU A C 1
ATOM 1009 O O . LEU A 1 114 ? -8.958 -11.478 -11.592 1.00 76.31 114 LEU A O 1
#

Foldseek 3Di:
DDPPDPPPPPPPPDVVNVVVVVVVVVVVCVCVQVLNVVVVVVCCVVVVCLLVPDDPVVNVVLCVVLVVCVVVVVVVVNVVSVVVSVVVSLVPDDPVVVVVVVVSNVVSCVVRVD

Sequence (114 aa):
MRRASYVNTNIDYDQNDVQKDQRKEKQWKIENHPGRLALKQWEKHWKSGWFENLTKEKQKEYKLITNKLALDNKKFELVRVRQEWKRNWYNNLDKEKQREYKKGVEEIKKEHNL

Radius of gyration: 24.08 Å; Cα contacts (8 Å, |Δi|>4): 37; chains: 1; bounding box: 45×24×85 Å

Secondary structure (DSSP, 8-state):
--------------HHHHHHHHHHHHHHHHHS-HHHHHHHHHHHHHTTSTTTTS-HHHHHHHHHHHHHHHHTT-HHHHHHHHHHHHHHHHHTS-HHHHHHHHHHHHHHHHHTT-

Organism: NCBI:txid1276259

Mean predicted aligned error: 11.28 Å

pLDDT: mean 79.51, std 14.14, range [36.5, 95.38]